Protein AF-A0A7J8DZU6-F1 (afdb_monomer_lite)

InterPro domains:
  IPR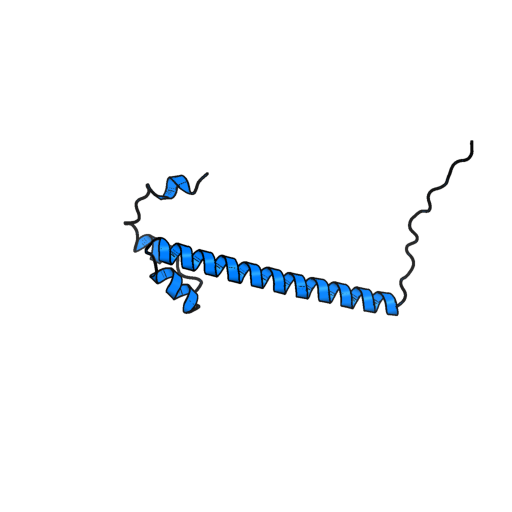001660 Sterile alpha motif domain [PF07647] (46-85)
  IPR013761 Sterile alpha motif/pointed domain superfamily [SSF47769] (31-93)

Structure (mmCIF, N/CA/C/O backbone):
data_AF-A0A7J8DZU6-F1
#
_entry.id   AF-A0A7J8DZU6-F1
#
loop_
_atom_site.group_PDB
_atom_site.id
_atom_site.type_symbol
_atom_site.label_atom_id
_atom_site.label_alt_id
_atom_site.label_comp_id
_atom_site.label_asym_id
_atom_site.label_entity_id
_atom_site.label_seq_id
_atom_site.pdbx_PDB_ins_code
_atom_site.Cartn_x
_atom_site.Cartn_y
_atom_site.Cartn_z
_atom_site.occupancy
_atom_site.B_iso_or_equiv
_atom_site.auth_seq_id
_atom_site.auth_comp_id
_atom_site.auth_asym_id
_atom_site.auth_atom_id
_atom_site.pdbx_PDB_model_num
ATOM 1 N N . MET A 1 1 ? 4.310 13.742 -61.387 1.00 40.69 1 MET A N 1
ATOM 2 C CA . MET A 1 1 ? 3.547 12.937 -60.406 1.00 40.69 1 MET A CA 1
ATOM 3 C C . MET A 1 1 ? 4.423 11.774 -59.944 1.00 40.69 1 MET A C 1
ATOM 5 O O . MET A 1 1 ? 4.395 10.719 -60.558 1.00 40.69 1 MET A O 1
ATOM 9 N N . THR A 1 2 ? 5.268 11.961 -58.928 1.00 45.19 2 THR A N 1
ATOM 10 C CA . THR A 1 2 ? 6.118 10.882 -58.392 1.00 45.19 2 THR A CA 1
ATOM 11 C C . THR A 1 2 ? 5.618 10.513 -56.998 1.00 45.19 2 THR A C 1
ATOM 13 O O . THR A 1 2 ? 5.842 11.210 -56.013 1.00 45.19 2 THR A O 1
ATOM 16 N N . SER A 1 3 ? 4.838 9.435 -56.928 1.00 43.34 3 SER A N 1
ATOM 17 C CA . SER A 1 3 ? 4.243 8.956 -55.680 1.00 43.34 3 SER A CA 1
ATOM 18 C C . SER A 1 3 ? 5.292 8.199 -54.855 1.00 43.34 3 SER A C 1
ATOM 20 O O . SER A 1 3 ? 5.767 7.142 -55.277 1.00 43.34 3 SER A O 1
ATOM 22 N N . LYS A 1 4 ? 5.675 8.730 -53.682 1.00 47.16 4 LYS A N 1
ATOM 23 C CA . LYS A 1 4 ? 6.499 8.013 -52.693 1.00 47.16 4 LYS A CA 1
ATOM 24 C C . LYS A 1 4 ? 5.657 6.903 -52.059 1.00 47.16 4 LYS A C 1
ATOM 26 O O . LYS A 1 4 ? 4.807 7.166 -51.211 1.00 47.16 4 LYS A O 1
ATOM 31 N N . ARG A 1 5 ? 5.904 5.654 -52.456 1.00 54.00 5 ARG A N 1
ATOM 32 C CA . ARG A 1 5 ? 5.334 4.478 -51.785 1.00 54.00 5 ARG A CA 1
ATOM 33 C C . ARG A 1 5 ? 5.951 4.355 -50.388 1.00 54.00 5 ARG A C 1
ATOM 35 O O . ARG A 1 5 ? 7.168 4.255 -50.262 1.00 54.00 5 ARG A O 1
ATOM 42 N N . LYS A 1 6 ? 5.115 4.389 -49.347 1.00 54.72 6 LYS A N 1
ATOM 43 C CA . LYS A 1 6 ? 5.518 4.081 -47.966 1.00 54.72 6 LYS A CA 1
ATOM 44 C C . LYS A 1 6 ? 5.772 2.568 -47.854 1.00 54.72 6 LYS A C 1
ATOM 46 O O . LYS A 1 6 ? 4.940 1.808 -48.352 1.00 54.72 6 LYS A O 1
ATOM 51 N N . PRO A 1 7 ? 6.875 2.116 -47.233 1.00 46.31 7 PRO A N 1
ATOM 52 C CA . PRO A 1 7 ? 7.097 0.693 -47.016 1.00 46.31 7 PRO A CA 1
ATOM 53 C C . PRO A 1 7 ? 6.107 0.181 -45.962 1.00 46.31 7 PRO A C 1
ATOM 55 O O . PRO A 1 7 ? 5.956 0.777 -44.896 1.00 46.31 7 PRO A O 1
ATOM 58 N N . LEU A 1 8 ? 5.404 -0.905 -46.285 1.00 53.06 8 LEU A N 1
ATOM 59 C CA . LEU A 1 8 ? 4.595 -1.660 -45.327 1.00 53.06 8 LEU A CA 1
ATOM 60 C C . LEU A 1 8 ? 5.529 -2.358 -44.324 1.00 53.06 8 LEU A C 1
ATOM 62 O O . LEU A 1 8 ? 6.627 -2.763 -44.718 1.00 53.06 8 LEU A O 1
ATOM 66 N N . PRO A 1 9 ? 5.129 -2.513 -43.051 1.00 53.22 9 PRO A N 1
ATOM 67 C CA . PRO A 1 9 ? 5.974 -3.147 -42.052 1.00 53.22 9 PRO A CA 1
ATOM 68 C C . PRO A 1 9 ? 6.193 -4.611 -42.437 1.00 53.22 9 PRO A C 1
ATOM 70 O O . PRO A 1 9 ? 5.255 -5.406 -42.509 1.00 53.22 9 PRO A O 1
ATOM 73 N N . THR A 1 10 ? 7.442 -4.969 -42.709 1.00 48.16 10 THR A N 1
ATOM 74 C CA . THR A 1 10 ? 7.846 -6.357 -42.881 1.00 48.16 10 THR A CA 1
ATOM 75 C C . THR A 1 10 ? 7.785 -7.040 -41.518 1.00 48.16 10 THR A C 1
ATOM 77 O O . THR A 1 10 ? 8.489 -6.663 -40.584 1.00 48.16 10 THR A O 1
ATOM 80 N N . GLN A 1 11 ? 6.935 -8.060 -41.396 1.00 56.03 11 GLN A N 1
ATOM 81 C CA . GLN A 1 11 ? 6.977 -9.017 -40.289 1.00 56.03 11 GLN A CA 1
ATOM 82 C C . GLN A 1 11 ? 8.244 -9.869 -40.453 1.00 56.03 11 GLN A C 1
ATOM 84 O O . GLN A 1 11 ? 8.207 -10.993 -40.954 1.00 56.03 11 GLN A O 1
ATOM 89 N N . LEU A 1 12 ? 9.397 -9.282 -40.131 1.00 56.06 12 LEU A N 1
ATOM 90 C CA . LEU A 1 12 ? 10.684 -9.958 -40.176 1.00 56.06 12 LEU A CA 1
ATOM 91 C C . LEU A 1 12 ? 10.675 -11.023 -39.075 1.00 56.06 12 LEU A C 1
ATOM 93 O O . LEU A 1 12 ? 10.535 -10.703 -37.893 1.00 56.06 12 LEU A O 1
ATOM 97 N N . ARG A 1 13 ? 10.773 -12.299 -39.460 1.00 61.84 13 ARG A N 1
ATOM 98 C CA . ARG A 1 13 ? 10.907 -13.406 -38.508 1.00 61.84 1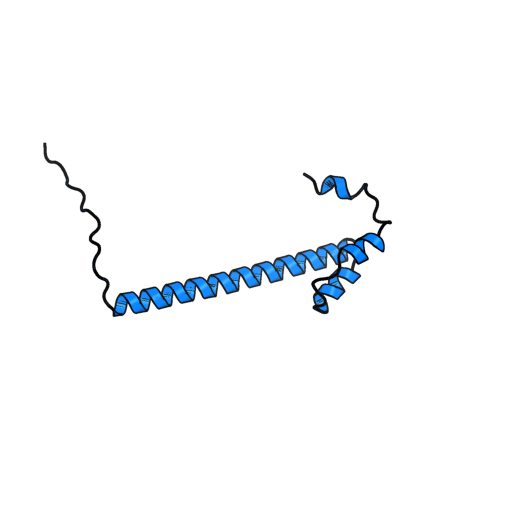3 ARG A CA 1
ATOM 99 C C . ARG A 1 13 ? 12.175 -13.145 -37.692 1.00 61.84 13 ARG A C 1
ATOM 101 O O . ARG A 1 13 ? 13.272 -13.179 -38.243 1.00 61.84 13 ARG A O 1
ATOM 108 N N . ARG A 1 14 ? 12.005 -12.809 -36.412 1.00 65.00 14 ARG A N 1
ATOM 109 C CA . ARG A 1 14 ? 13.111 -12.422 -35.529 1.00 65.00 14 ARG A CA 1
ATOM 110 C C . ARG A 1 14 ? 14.087 -13.580 -35.373 1.00 65.00 14 ARG A C 1
ATOM 112 O O . ARG A 1 14 ? 13.684 -14.746 -35.349 1.00 65.00 14 ARG A O 1
ATOM 119 N N . SER A 1 15 ? 15.369 -13.250 -35.267 1.00 76.50 15 SER A N 1
ATOM 120 C CA . SER A 1 15 ? 16.397 -14.240 -34.951 1.00 76.50 15 SER A CA 1
ATOM 121 C C . SER A 1 15 ? 16.133 -14.829 -33.562 1.00 76.50 15 SER A C 1
ATOM 123 O O . SER A 1 15 ? 15.709 -14.118 -32.653 1.00 76.50 15 SER A O 1
ATOM 125 N N . ILE A 1 16 ? 16.431 -16.114 -33.360 1.00 71.31 16 ILE A N 1
ATOM 126 C CA . ILE A 1 16 ? 16.302 -16.789 -32.055 1.00 71.31 16 ILE A CA 1
ATOM 127 C C . ILE A 1 16 ? 17.060 -16.020 -30.954 1.00 71.31 16 ILE A C 1
ATOM 129 O O . ILE A 1 16 ? 16.583 -15.919 -29.825 1.00 71.31 16 ILE A O 1
ATOM 133 N N . SER A 1 17 ? 18.202 -15.411 -31.291 1.00 73.88 17 SER A N 1
ATOM 134 C CA . SER A 1 17 ? 18.984 -14.574 -30.370 1.00 73.88 17 SER A CA 1
ATOM 135 C C . SER A 1 17 ? 18.265 -13.286 -29.953 1.00 73.88 17 SER A C 1
ATOM 137 O O . SER A 1 17 ? 18.383 -12.850 -28.810 1.00 73.88 17 SER A O 1
ATOM 139 N N . GLU A 1 18 ? 17.510 -12.685 -30.866 1.00 74.75 18 GLU A N 1
ATOM 140 C CA . GLU A 1 18 ? 16.710 -11.485 -30.629 1.00 74.75 18 GLU A CA 1
ATOM 141 C C . GLU A 1 18 ? 15.471 -11.832 -29.799 1.00 74.75 18 GLU A C 1
ATOM 143 O O . GLU A 1 18 ? 15.158 -11.152 -28.829 1.00 74.75 18 GLU A O 1
ATOM 148 N N . GLN A 1 19 ? 14.859 -12.983 -30.081 1.00 78.00 19 GLN A N 1
ATOM 149 C CA . GLN A 1 19 ? 13.725 -13.501 -29.324 1.00 78.00 19 GLN A CA 1
ATOM 150 C C . GLN A 1 19 ? 14.093 -13.811 -27.861 1.00 78.00 19 GLN A C 1
ATOM 152 O O . GLN A 1 19 ? 13.313 -13.514 -26.957 1.00 78.00 19 GLN A O 1
ATOM 157 N N . LEU A 1 20 ? 15.295 -14.343 -27.606 1.00 78.06 20 LEU A N 1
ATOM 158 C CA . LEU A 1 20 ? 15.834 -14.533 -26.251 1.00 78.06 20 LEU A CA 1
ATOM 159 C C . LEU A 1 20 ? 16.090 -13.200 -25.534 1.00 78.06 20 LEU A C 1
ATOM 161 O O . LEU A 1 20 ? 15.720 -13.054 -24.371 1.00 78.06 20 LEU A O 1
ATOM 165 N N . ARG A 1 21 ? 16.684 -12.212 -26.217 1.00 79.38 21 ARG A N 1
ATOM 166 C CA . ARG A 1 21 ? 16.927 -10.875 -25.643 1.00 79.38 21 ARG A CA 1
ATOM 167 C C . ARG A 1 21 ? 15.625 -10.151 -25.309 1.00 79.38 21 ARG A C 1
ATOM 169 O O . ARG A 1 21 ? 15.508 -9.624 -24.207 1.00 79.38 21 ARG A O 1
ATOM 176 N N . ASP A 1 22 ? 14.644 -10.192 -26.204 1.00 81.19 22 ASP A N 1
ATOM 177 C CA . ASP A 1 22 ? 13.320 -9.604 -25.991 1.00 81.19 22 ASP A CA 1
ATOM 178 C C . ASP A 1 22 ? 12.568 -10.289 -24.847 1.00 81.19 22 ASP A C 1
ATOM 180 O O . ASP A 1 22 ? 11.894 -9.625 -24.060 1.00 81.19 22 ASP A O 1
ATOM 184 N N . SER A 1 23 ? 12.694 -11.615 -24.731 1.00 80.81 23 SER A N 1
ATOM 185 C CA . SER A 1 23 ? 12.074 -12.379 -23.642 1.00 80.81 23 SER A CA 1
ATOM 186 C C . SER A 1 23 ? 12.667 -11.985 -22.291 1.00 80.81 23 SER A C 1
ATOM 188 O O . SER A 1 23 ? 11.928 -11.719 -21.344 1.00 80.81 23 SER A O 1
ATOM 190 N N . THR A 1 24 ? 13.993 -11.872 -22.220 1.00 85.50 24 THR A N 1
ATOM 191 C CA . THR A 1 24 ? 14.694 -11.426 -21.015 1.00 85.50 24 THR A CA 1
ATOM 192 C C . THR A 1 24 ? 14.354 -9.973 -20.682 1.00 85.50 24 THR A C 1
ATOM 194 O O . THR A 1 24 ? 14.069 -9.679 -19.527 1.00 85.50 24 THR A O 1
ATOM 197 N N . ALA A 1 25 ? 14.298 -9.071 -21.668 1.00 85.69 25 ALA A N 1
ATOM 198 C CA . ALA A 1 25 ? 13.922 -7.671 -21.456 1.00 85.69 25 ALA A CA 1
ATOM 199 C C . ALA A 1 25 ? 12.504 -7.532 -20.875 1.00 85.69 25 ALA A C 1
ATOM 201 O O . ALA A 1 25 ? 12.320 -6.872 -19.857 1.00 85.69 25 ALA A O 1
ATOM 202 N N . ARG A 1 26 ? 11.521 -8.240 -21.444 1.00 87.94 26 ARG A N 1
ATOM 203 C CA . ARG A 1 26 ? 10.142 -8.237 -20.926 1.00 87.94 26 ARG A CA 1
ATOM 204 C C . ARG A 1 26 ? 10.040 -8.830 -19.521 1.00 87.94 26 ARG A C 1
ATOM 206 O O . ARG A 1 26 ? 9.262 -8.338 -18.709 1.00 87.94 26 ARG A O 1
ATOM 213 N N . ALA A 1 27 ? 10.808 -9.881 -19.229 1.00 90.06 27 ALA A N 1
ATOM 214 C CA . ALA A 1 27 ? 10.862 -10.458 -17.889 1.00 90.06 27 ALA A CA 1
ATOM 215 C C . ALA A 1 27 ? 11.438 -9.459 -16.873 1.00 90.06 27 ALA A C 1
ATOM 217 O O . ALA A 1 27 ? 10.889 -9.308 -15.781 1.00 90.06 27 ALA A O 1
ATOM 218 N N . TRP A 1 28 ? 12.489 -8.725 -17.250 1.00 89.88 28 TRP A N 1
ATOM 219 C CA . TRP A 1 28 ? 13.026 -7.639 -16.433 1.00 89.88 28 TRP A CA 1
ATOM 220 C C . TRP A 1 28 ? 12.005 -6.522 -16.220 1.00 89.88 28 TRP A C 1
ATOM 222 O O . TRP A 1 28 ? 11.830 -6.095 -15.082 1.00 89.88 28 TRP A O 1
ATOM 232 N N . ASP A 1 29 ? 11.283 -6.094 -17.256 1.00 90.88 29 ASP A N 1
ATOM 233 C CA . ASP A 1 29 ? 10.252 -5.057 -17.126 1.00 90.88 29 ASP A CA 1
ATOM 234 C C . ASP A 1 29 ? 9.180 -5.441 -16.096 1.00 90.88 29 ASP A C 1
ATOM 236 O O . ASP A 1 29 ? 8.794 -4.622 -15.263 1.00 90.88 29 ASP A O 1
ATOM 240 N N . LEU A 1 30 ? 8.724 -6.697 -16.105 1.00 92.00 30 LEU A N 1
ATOM 241 C CA . LEU A 1 30 ? 7.756 -7.197 -15.124 1.00 92.00 30 LEU A CA 1
ATOM 242 C C . LEU A 1 30 ? 8.323 -7.187 -13.701 1.00 92.00 30 LEU A C 1
ATOM 244 O O . LEU A 1 30 ? 7.641 -6.752 -12.774 1.00 92.00 30 LEU A O 1
ATOM 248 N N . LEU A 1 31 ? 9.576 -7.614 -13.524 1.00 91.19 31 LEU A N 1
ATOM 249 C CA . LEU A 1 31 ? 10.243 -7.585 -12.222 1.00 91.19 31 LEU A CA 1
ATOM 250 C C . LEU A 1 31 ? 10.343 -6.156 -11.679 1.00 91.19 31 LEU A C 1
ATOM 252 O O . LEU A 1 31 ? 9.979 -5.909 -10.530 1.00 91.19 31 LEU A O 1
ATOM 256 N N . TRP A 1 32 ? 10.771 -5.199 -12.503 1.00 90.38 32 TRP A N 1
ATOM 257 C CA . TRP A 1 32 ? 10.876 -3.796 -12.096 1.00 90.38 32 TRP A CA 1
ATOM 258 C C . TRP A 1 32 ? 9.517 -3.160 -11.800 1.00 90.38 32 TRP A C 1
ATOM 260 O O . TRP A 1 32 ? 9.408 -2.384 -10.848 1.00 90.38 32 TRP A O 1
ATOM 270 N N . ARG A 1 33 ? 8.472 -3.509 -12.562 1.00 89.44 33 ARG A N 1
ATOM 271 C CA . ARG A 1 33 ? 7.096 -3.073 -12.276 1.00 89.44 33 ARG A CA 1
ATOM 272 C C . ARG A 1 33 ? 6.624 -3.586 -10.920 1.00 89.44 33 ARG A C 1
ATOM 274 O O . ARG A 1 33 ? 6.221 -2.771 -10.098 1.00 89.44 33 ARG A O 1
ATOM 281 N N . ASN A 1 34 ? 6.798 -4.877 -10.646 1.00 87.94 34 ASN A N 1
ATOM 282 C CA . ASN A 1 34 ? 6.423 -5.474 -9.363 1.00 87.94 34 ASN A CA 1
ATOM 283 C C . ASN A 1 34 ? 7.192 -4.851 -8.188 1.00 87.94 34 ASN A C 1
ATOM 285 O O . ASN A 1 34 ? 6.611 -4.553 -7.148 1.00 87.94 34 ASN A O 1
ATOM 289 N N . VAL A 1 35 ? 8.498 -4.612 -8.345 1.00 90.31 35 VAL A N 1
ATOM 290 C CA . VAL A 1 35 ? 9.317 -3.953 -7.312 1.00 90.31 35 VAL A CA 1
ATOM 291 C C . VAL A 1 35 ? 8.835 -2.526 -7.054 1.00 90.31 35 VAL A C 1
ATOM 293 O O . VAL A 1 35 ? 8.744 -2.104 -5.901 1.00 90.31 35 VAL A O 1
ATOM 296 N N . ARG A 1 36 ? 8.509 -1.776 -8.112 1.00 89.56 36 ARG A N 1
ATOM 297 C CA . ARG A 1 36 ? 7.981 -0.414 -7.990 1.00 89.56 36 ARG A CA 1
ATOM 298 C C . ARG A 1 36 ? 6.625 -0.399 -7.292 1.00 89.56 36 ARG A C 1
ATOM 300 O O . ARG A 1 36 ? 6.430 0.421 -6.403 1.00 89.56 36 ARG A O 1
ATOM 307 N N . GLU A 1 37 ? 5.721 -1.288 -7.683 1.00 87.06 37 GLU A N 1
ATOM 308 C CA . GLU A 1 37 ? 4.390 -1.413 -7.081 1.00 87.06 37 GLU A CA 1
ATOM 309 C C . GLU A 1 37 ? 4.487 -1.781 -5.599 1.00 87.06 37 GLU A C 1
ATOM 311 O O . GLU A 1 37 ? 3.860 -1.125 -4.771 1.00 87.06 37 GLU A O 1
ATOM 316 N N . ARG A 1 38 ? 5.363 -2.728 -5.235 1.00 84.31 38 ARG A N 1
ATOM 317 C CA . ARG A 1 38 ? 5.603 -3.067 -3.826 1.00 84.31 38 ARG A CA 1
ATOM 318 C C . ARG A 1 38 ? 6.115 -1.870 -3.028 1.00 84.31 38 ARG A C 1
ATOM 320 O O . ARG A 1 38 ? 5.626 -1.605 -1.939 1.00 84.31 38 ARG A O 1
ATOM 327 N N . ARG A 1 39 ? 7.063 -1.113 -3.586 1.00 86.38 39 ARG A N 1
ATOM 328 C CA . ARG A 1 39 ? 7.611 0.078 -2.925 1.00 86.38 39 ARG A CA 1
ATOM 329 C C . ARG A 1 39 ? 6.561 1.175 -2.732 1.00 86.38 39 ARG A C 1
ATOM 331 O O . ARG A 1 39 ? 6.610 1.874 -1.728 1.00 86.38 39 ARG A O 1
ATOM 338 N N . LEU A 1 40 ? 5.641 1.346 -3.681 1.00 86.50 40 LEU A N 1
ATOM 339 C CA . LEU A 1 40 ? 4.533 2.295 -3.543 1.00 86.50 40 LEU A CA 1
ATOM 340 C C . LEU A 1 40 ? 3.575 1.857 -2.432 1.00 86.50 40 LEU A C 1
ATOM 342 O O . LEU A 1 40 ? 3.277 2.664 -1.560 1.00 86.50 40 LEU A O 1
ATOM 346 N N . ALA A 1 41 ? 3.200 0.576 -2.398 1.00 83.25 41 ALA A N 1
ATOM 347 C CA . ALA A 1 41 ? 2.356 0.029 -1.337 1.00 83.25 41 ALA A CA 1
ATOM 348 C C . ALA A 1 41 ? 2.999 0.170 0.058 1.00 83.25 41 ALA A C 1
ATOM 350 O O . ALA A 1 41 ? 2.319 0.500 1.024 1.00 83.25 41 ALA A O 1
ATOM 351 N N . GLU A 1 42 ? 4.319 -0.025 0.169 1.00 82.50 42 GLU A N 1
ATOM 352 C CA . GLU A 1 42 ? 5.067 0.195 1.417 1.00 82.50 42 GLU A CA 1
ATOM 353 C C . GLU A 1 42 ? 5.007 1.666 1.886 1.00 82.50 42 GLU A C 1
ATOM 355 O O . GLU A 1 42 ? 4.908 1.925 3.087 1.00 82.50 42 GLU A O 1
ATOM 360 N N . ILE A 1 43 ? 5.049 2.631 0.958 1.00 84.25 43 ILE A N 1
ATOM 361 C CA . ILE A 1 43 ? 4.946 4.067 1.272 1.00 84.25 43 ILE A CA 1
ATOM 362 C C . ILE A 1 43 ? 3.522 4.422 1.705 1.00 84.25 43 ILE A C 1
ATOM 364 O O . ILE A 1 43 ? 3.353 5.021 2.763 1.00 84.25 43 ILE A O 1
ATOM 368 N N . GLU A 1 44 ? 2.513 4.011 0.934 1.00 83.56 44 GLU A N 1
ATOM 369 C CA . GLU A 1 44 ? 1.100 4.277 1.238 1.00 83.56 44 GLU A CA 1
ATOM 370 C C . GLU A 1 44 ? 0.701 3.699 2.596 1.00 83.56 44 GLU A C 1
ATOM 372 O O . GLU A 1 44 ? 0.037 4.360 3.393 1.00 83.56 44 GLU A O 1
ATOM 377 N N . ALA A 1 45 ? 1.159 2.484 2.904 1.00 81.75 45 ALA A N 1
ATOM 378 C CA . ALA A 1 45 ? 0.882 1.872 4.191 1.00 81.75 45 ALA A CA 1
ATOM 379 C C . ALA A 1 45 ? 1.542 2.628 5.352 1.00 81.75 45 ALA A C 1
ATOM 381 O O . ALA A 1 45 ? 0.933 2.795 6.408 1.00 81.75 45 ALA A O 1
ATOM 382 N N . LYS A 1 46 ? 2.766 3.133 5.158 1.00 83.50 46 LYS A N 1
ATOM 383 C CA . LYS A 1 46 ? 3.430 3.970 6.160 1.00 83.50 46 LYS A CA 1
ATOM 384 C C . LYS A 1 46 ? 2.685 5.289 6.376 1.00 83.50 46 LYS A C 1
ATOM 386 O O . LYS A 1 46 ? 2.449 5.659 7.522 1.00 83.50 46 LYS A O 1
ATOM 391 N N . GLU A 1 47 ? 2.291 5.965 5.301 1.00 86.50 47 GLU A N 1
ATOM 392 C CA . GLU A 1 47 ? 1.524 7.212 5.376 1.00 86.50 47 GLU A CA 1
ATOM 393 C C . GLU A 1 47 ? 0.167 7.001 6.057 1.00 86.50 47 GLU A C 1
ATOM 395 O O . GLU A 1 47 ? -0.225 7.805 6.901 1.00 86.50 47 GLU A O 1
ATOM 400 N N . ALA A 1 48 ? -0.517 5.893 5.765 1.00 82.56 48 ALA A N 1
ATOM 401 C CA . ALA A 1 48 ? -1.761 5.527 6.433 1.00 82.56 48 ALA A CA 1
ATOM 402 C C . ALA A 1 48 ? -1.555 5.288 7.940 1.00 82.56 48 ALA A C 1
ATOM 404 O O . ALA A 1 48 ? -2.329 5.791 8.754 1.00 82.56 48 ALA A O 1
ATOM 405 N N . CYS A 1 49 ? -0.495 4.576 8.332 1.00 84.25 49 CYS A N 1
ATOM 406 C CA . CYS A 1 49 ? -0.144 4.378 9.741 1.00 84.25 49 CYS A CA 1
ATOM 407 C C . CYS A 1 49 ? 0.189 5.695 10.453 1.00 84.25 49 CYS A C 1
ATOM 409 O O . CYS A 1 49 ? -0.254 5.912 11.584 1.00 84.25 49 CYS A O 1
ATOM 411 N N . ASP A 1 50 ? 0.935 6.585 9.798 1.00 88.06 50 ASP A N 1
ATOM 412 C CA . ASP A 1 50 ? 1.265 7.902 10.341 1.00 88.06 50 ASP A CA 1
ATOM 413 C C . ASP A 1 50 ? 0.008 8.782 10.464 1.00 88.06 50 ASP A C 1
ATOM 415 O O . ASP A 1 50 ? -0.173 9.449 11.486 1.00 88.06 50 ASP A O 1
ATOM 419 N N . TRP A 1 51 ? -0.914 8.714 9.497 1.00 88.81 51 TRP A N 1
ATOM 420 C CA . TRP A 1 51 ? -2.214 9.385 9.560 1.00 88.81 51 TRP A CA 1
ATOM 421 C C . TRP A 1 51 ? -3.075 8.865 10.716 1.00 88.81 51 TRP A C 1
ATOM 423 O O . TRP A 1 51 ? -3.593 9.664 11.494 1.00 88.81 51 TRP A O 1
ATOM 433 N N . LEU A 1 52 ? -3.169 7.543 10.896 1.00 85.25 52 LEU A N 1
ATOM 434 C CA . LEU A 1 52 ? -3.895 6.920 12.011 1.00 85.25 52 LEU A CA 1
ATOM 435 C C . LEU A 1 52 ? -3.317 7.337 13.367 1.00 85.25 52 LEU A C 1
ATOM 437 O O . LEU A 1 52 ? -4.061 7.674 14.289 1.00 85.25 52 LEU A O 1
ATOM 441 N N . ARG A 1 53 ? -1.987 7.366 13.486 1.00 84.44 53 ARG A N 1
ATOM 442 C CA . ARG A 1 53 ? -1.296 7.793 14.707 1.00 84.44 53 ARG A CA 1
ATOM 443 C C . ARG A 1 53 ? -1.537 9.282 14.994 1.00 84.44 53 ARG A C 1
ATOM 445 O O . ARG A 1 53 ? -1.793 9.630 16.145 1.00 84.44 53 ARG A O 1
ATOM 452 N N . ALA A 1 54 ? -1.525 10.138 13.969 1.00 84.88 54 ALA A N 1
ATOM 453 C CA . ALA A 1 54 ? -1.806 11.572 14.093 1.00 84.88 54 ALA A CA 1
ATOM 454 C C . ALA A 1 54 ? -3.284 11.880 14.396 1.00 84.88 54 ALA A C 1
ATOM 456 O O . ALA A 1 54 ? -3.575 12.802 15.155 1.00 84.88 54 ALA A O 1
ATOM 457 N N . ALA A 1 55 ? -4.211 11.089 13.853 1.00 80.19 55 ALA A N 1
ATOM 458 C CA . ALA A 1 55 ? -5.649 11.203 14.097 1.00 80.19 55 ALA A CA 1
ATOM 459 C C . ALA A 1 55 ? -6.076 10.709 15.494 1.00 80.19 55 ALA A C 1
ATOM 461 O O . ALA A 1 55 ? -7.247 10.810 15.847 1.00 80.19 55 ALA A O 1
ATOM 462 N N . GLY A 1 56 ? -5.141 10.189 16.300 1.00 83.94 56 GLY A N 1
ATOM 463 C CA . GLY A 1 56 ? -5.421 9.690 17.647 1.00 83.94 56 GLY A CA 1
ATOM 464 C C . GLY A 1 56 ? -5.858 8.225 17.696 1.00 83.94 56 GLY A C 1
ATOM 465 O O . GLY A 1 56 ? -6.330 7.773 18.737 1.00 83.94 56 GLY A O 1
ATOM 466 N N . PHE A 1 57 ? -5.649 7.461 16.617 1.00 82.31 57 PHE A N 1
ATOM 467 C CA . PHE A 1 57 ? -5.950 6.029 16.530 1.00 82.31 57 PHE A CA 1
ATOM 468 C C . PHE A 1 57 ? -4.686 5.153 16.386 1.00 82.31 57 PHE A C 1
ATOM 470 O O . PHE A 1 57 ? -4.542 4.410 15.410 1.00 82.31 57 PHE A O 1
ATOM 477 N N . PRO A 1 58 ? -3.754 5.172 17.360 1.00 82.75 58 PRO A N 1
ATOM 478 C CA . PRO A 1 58 ? -2.513 4.398 17.281 1.00 82.75 58 PRO A CA 1
ATOM 479 C C . PRO A 1 58 ? -2.739 2.876 17.248 1.00 82.75 58 PRO A C 1
ATOM 481 O O . PRO A 1 58 ? -1.881 2.148 16.756 1.00 82.75 58 PRO A O 1
ATOM 484 N N . GLN A 1 59 ? -3.896 2.398 17.721 1.00 83.38 59 GLN A N 1
ATOM 485 C CA . GLN A 1 59 ? -4.248 0.975 17.778 1.00 83.38 59 GLN A CA 1
ATOM 486 C C . GLN A 1 59 ? -4.334 0.342 16.378 1.00 83.38 59 GLN A C 1
ATOM 488 O O . GLN A 1 59 ? -3.878 -0.780 16.185 1.00 83.38 59 GLN A O 1
ATOM 493 N N . TYR A 1 60 ? -4.832 1.067 15.367 1.00 79.88 60 TYR A N 1
ATOM 494 C CA . TYR A 1 60 ? -4.886 0.552 13.990 1.00 79.88 60 TYR A CA 1
ATOM 495 C C . TYR A 1 60 ? -3.513 0.506 13.320 1.00 79.88 60 TYR A C 1
ATOM 497 O O . TYR A 1 60 ? -3.23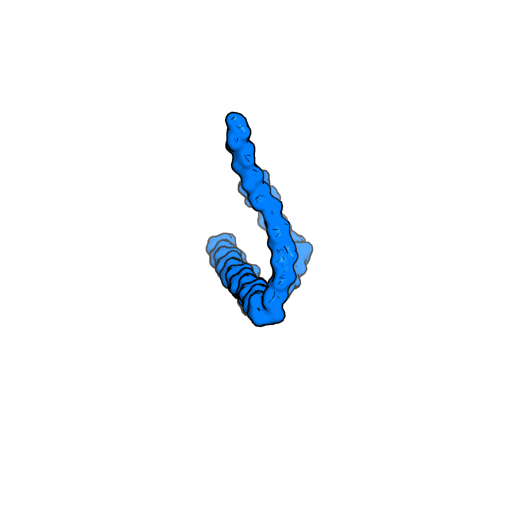7 -0.421 12.561 1.00 79.88 60 TYR A O 1
ATOM 505 N N . ALA A 1 61 ? -2.636 1.464 13.630 1.00 82.94 61 ALA A N 1
ATOM 506 C CA . ALA A 1 61 ? -1.253 1.433 13.161 1.00 82.94 61 ALA A CA 1
ATOM 507 C C . ALA A 1 61 ? -0.491 0.230 13.754 1.00 82.94 61 ALA A C 1
ATOM 509 O O . ALA A 1 61 ? 0.251 -0.438 13.040 1.00 82.94 61 ALA A O 1
ATOM 510 N N . GLN A 1 62 ? -0.735 -0.101 15.028 1.00 82.75 62 GLN A N 1
ATOM 511 C CA . GLN A 1 62 ? -0.152 -1.283 15.678 1.00 82.75 62 GLN A CA 1
ATOM 512 C C . GLN A 1 62 ? -0.633 -2.596 15.051 1.00 82.75 62 GLN A C 1
ATOM 514 O O . GLN A 1 62 ? 0.180 -3.473 14.787 1.00 82.75 62 GLN A O 1
ATOM 519 N N . LEU A 1 63 ? -1.923 -2.713 14.716 1.00 83.25 63 LEU A N 1
ATOM 520 C CA . LEU A 1 63 ? -2.446 -3.902 14.029 1.00 83.25 63 LEU A CA 1
ATOM 521 C C . LEU A 1 63 ? -1.791 -4.125 12.656 1.00 83.25 63 LEU A C 1
ATOM 523 O O . LEU A 1 63 ? -1.632 -5.270 12.228 1.00 83.25 63 LEU A O 1
ATOM 527 N N . TYR A 1 64 ? -1.403 -3.044 11.971 1.00 78.19 64 TYR A N 1
ATOM 528 C CA . TYR A 1 64 ? -0.642 -3.127 10.726 1.00 78.19 64 TYR A CA 1
ATOM 529 C C . TYR A 1 64 ? 0.800 -3.593 10.968 1.00 78.19 64 TYR A C 1
ATOM 531 O O . TYR A 1 64 ? 1.269 -4.498 10.278 1.00 78.19 64 TYR A O 1
ATOM 539 N N . GLU A 1 65 ? 1.484 -3.030 11.968 1.00 79.94 65 GLU A N 1
ATOM 540 C CA . GLU A 1 65 ? 2.842 -3.440 12.364 1.00 79.94 65 GLU A CA 1
ATOM 541 C C . GLU A 1 65 ? 2.892 -4.922 12.798 1.00 79.94 65 GLU A C 1
ATOM 543 O O . GLU A 1 65 ? 3.799 -5.653 12.396 1.00 79.94 65 GLU A O 1
ATOM 548 N N . ASP A 1 66 ? 1.865 -5.399 13.507 1.00 83.94 66 ASP A N 1
ATOM 549 C CA . ASP A 1 66 ? 1.718 -6.796 13.940 1.00 83.94 66 ASP A CA 1
ATOM 550 C C . ASP A 1 66 ? 1.282 -7.750 12.807 1.00 83.94 66 ASP A C 1
ATOM 552 O O . ASP A 1 66 ? 1.048 -8.938 13.043 1.00 83.94 66 ASP A O 1
ATOM 556 N N . SER A 1 67 ? 1.161 -7.259 11.565 1.00 76.88 67 SER A N 1
ATOM 557 C CA . SER A 1 67 ? 0.694 -8.024 10.397 1.00 76.88 67 SER A CA 1
ATOM 558 C C . SER A 1 67 ? -0.678 -8.688 10.595 1.00 76.88 67 SER A C 1
ATOM 560 O O . SER A 1 67 ? -0.982 -9.697 9.959 1.00 76.88 67 SER A O 1
ATOM 562 N N . GLN A 1 68 ? -1.538 -8.118 11.446 1.00 75.31 68 GLN A N 1
ATOM 563 C CA . GLN A 1 68 ? -2.881 -8.642 11.742 1.00 75.31 68 GLN A CA 1
ATOM 564 C C . GLN A 1 68 ? -3.953 -8.164 10.754 1.00 75.31 68 GLN A C 1
ATOM 566 O O . GLN A 1 68 ? -5.154 -8.230 11.018 1.00 75.31 68 GLN A O 1
ATOM 571 N N . PHE A 1 69 ? -3.527 -7.694 9.586 1.00 63.78 69 PHE A N 1
ATOM 572 C CA . PHE A 1 69 ? -4.417 -7.390 8.478 1.00 63.78 69 PHE A CA 1
ATOM 573 C C . PHE A 1 69 ? -4.700 -8.652 7.649 1.00 63.78 69 PHE A C 1
ATOM 575 O O . PHE A 1 69 ? -3.779 -9.429 7.392 1.00 63.78 69 PHE A O 1
ATOM 582 N N . PRO A 1 70 ? -5.941 -8.852 7.166 1.00 65.44 70 PRO A N 1
ATOM 583 C CA . PRO A 1 70 ? -7.078 -7.924 7.199 1.00 65.44 70 PRO A CA 1
ATOM 584 C C . PRO A 1 70 ? -7.877 -7.958 8.517 1.00 65.44 70 PRO A C 1
ATOM 586 O O . PRO A 1 70 ? -8.330 -9.012 8.958 1.00 65.44 70 PRO A O 1
ATOM 589 N N . ILE A 1 71 ? -8.111 -6.780 9.107 1.00 67.31 71 ILE A N 1
ATOM 590 C CA . ILE A 1 71 ? -8.929 -6.620 10.319 1.00 67.31 71 ILE A CA 1
ATOM 591 C C . ILE A 1 71 ? -10.429 -6.678 9.988 1.00 67.31 71 ILE A C 1
ATOM 593 O O . ILE A 1 71 ? -10.861 -6.264 8.910 1.00 67.31 71 ILE A O 1
ATOM 597 N N . ASN A 1 72 ? -11.253 -7.164 10.919 1.00 71.12 72 ASN A N 1
ATOM 598 C CA . ASN A 1 72 ? -12.705 -7.190 10.734 1.00 71.12 72 ASN A CA 1
ATOM 599 C C . ASN A 1 72 ? -13.311 -5.786 10.924 1.00 71.12 72 ASN A C 1
ATOM 601 O O . ASN A 1 72 ? -13.619 -5.371 12.041 1.00 71.12 72 ASN A O 1
ATOM 605 N N . ILE A 1 73 ? -13.520 -5.081 9.809 1.00 66.62 73 ILE A N 1
ATOM 606 C CA . ILE A 1 73 ? -14.039 -3.703 9.772 1.00 66.62 73 ILE A CA 1
ATOM 607 C C . ILE A 1 73 ? -15.449 -3.599 10.385 1.00 66.62 73 ILE A C 1
ATOM 609 O O . ILE A 1 73 ? -15.784 -2.572 10.967 1.00 66.62 73 ILE A O 1
ATOM 613 N N . LEU A 1 74 ? -16.278 -4.651 10.301 1.00 66.44 74 LEU A N 1
ATOM 614 C CA . LEU A 1 74 ? -17.636 -4.637 10.867 1.00 66.44 74 LEU A CA 1
ATOM 615 C C . LEU A 1 74 ? -17.623 -4.651 12.399 1.00 66.44 74 LEU A C 1
ATOM 617 O O . LEU A 1 74 ? -18.426 -3.957 13.014 1.00 66.44 74 LEU A O 1
ATOM 621 N N . ALA A 1 75 ? -16.706 -5.410 13.004 1.00 66.31 75 ALA A N 1
ATOM 622 C CA . ALA A 1 75 ? -16.528 -5.427 14.456 1.00 66.31 75 ALA A CA 1
ATOM 623 C C . ALA A 1 75 ? -16.013 -4.068 14.953 1.00 66.31 75 ALA A C 1
ATOM 625 O O . ALA A 1 75 ? -16.617 -3.456 15.824 1.00 66.31 75 ALA A O 1
ATOM 626 N N . VAL A 1 76 ? -14.984 -3.546 14.280 1.00 64.56 76 VAL A N 1
ATOM 627 C CA . VAL A 1 76 ? -14.404 -2.220 14.533 1.00 64.56 76 VAL A CA 1
ATOM 628 C C . VAL A 1 76 ? -15.447 -1.101 14.450 1.00 64.56 76 VAL A C 1
ATOM 630 O O . VAL A 1 76 ? -15.487 -0.217 15.300 1.00 64.56 76 VAL A O 1
ATOM 633 N N . LYS A 1 77 ? -16.316 -1.136 13.437 1.00 64.94 77 LYS A N 1
ATOM 634 C CA . LYS A 1 77 ? -17.354 -0.121 13.244 1.00 64.94 77 LYS A CA 1
ATOM 635 C C . LYS A 1 77 ? -18.404 -0.142 14.359 1.00 64.94 77 LYS A C 1
ATOM 637 O O . LYS A 1 77 ? -18.813 0.923 14.798 1.00 64.94 77 LYS A O 1
ATOM 642 N N . ASN A 1 78 ? -18.811 -1.328 14.811 1.00 64.94 78 ASN A N 1
ATOM 643 C CA . ASN A 1 78 ? -19.790 -1.470 15.890 1.00 64.94 78 ASN A CA 1
ATOM 644 C C . ASN A 1 78 ? -19.202 -1.086 17.260 1.00 64.94 78 ASN A C 1
ATOM 646 O O . ASN A 1 78 ? -19.894 -0.480 18.071 1.00 64.94 78 ASN A O 1
ATOM 650 N N . ASP A 1 79 ? -17.925 -1.395 17.507 1.00 63.88 79 ASP A N 1
ATOM 651 C CA . ASP A 1 79 ? -17.240 -1.042 18.761 1.00 63.88 79 ASP A CA 1
ATOM 652 C C . ASP A 1 79 ? -16.943 0.467 18.861 1.00 63.88 79 ASP A C 1
ATOM 654 O O . ASP A 1 79 ? -16.813 1.016 19.957 1.00 63.88 79 ASP A O 1
ATOM 658 N N . HIS A 1 80 ? -16.884 1.158 17.716 1.00 63.25 80 HIS A N 1
ATOM 659 C CA . HIS A 1 80 ? -16.666 2.601 17.609 1.00 63.25 80 HIS A CA 1
ATOM 660 C C . HIS A 1 80 ? -17.868 3.358 17.020 1.00 63.25 80 HIS A C 1
ATOM 662 O O . HIS A 1 80 ? -17.686 4.361 16.329 1.00 63.25 80 HIS A O 1
ATOM 668 N N . ASP A 1 81 ? -19.094 2.951 17.366 1.00 59.50 81 ASP A N 1
ATOM 669 C CA . ASP A 1 81 ? -20.353 3.646 17.015 1.00 59.50 81 ASP A CA 1
ATOM 670 C C . ASP A 1 81 ? -20.415 5.113 17.522 1.00 59.50 81 ASP A C 1
ATOM 672 O O . ASP A 1 81 ? -21.321 5.871 17.181 1.00 59.50 81 ASP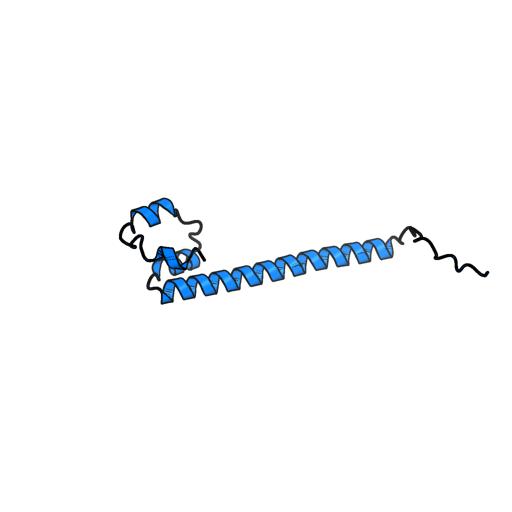 A O 1
ATOM 676 N N . PHE A 1 82 ? -19.436 5.523 18.340 1.00 53.22 82 PHE A N 1
ATOM 677 C CA . PHE A 1 82 ? -19.246 6.877 18.872 1.00 53.22 82 PHE A CA 1
ATOM 678 C C . PHE A 1 82 ? -18.447 7.814 17.943 1.00 53.22 82 PHE A C 1
ATOM 680 O O . PHE A 1 82 ? -18.369 9.012 18.207 1.00 53.22 82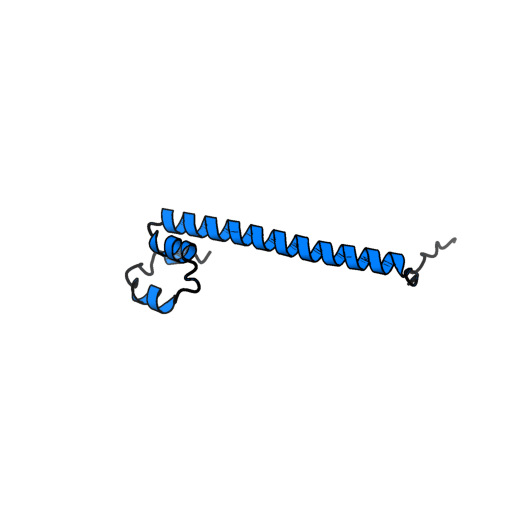 PHE A O 1
ATOM 687 N N . LEU A 1 83 ? -17.837 7.307 16.861 1.00 54.25 83 LEU A N 1
ATOM 688 C CA . LEU A 1 83 ? -17.277 8.163 15.810 1.00 54.25 83 LEU A CA 1
ATOM 689 C C . LEU A 1 83 ? -18.447 8.732 15.005 1.00 54.25 83 LEU A C 1
ATOM 691 O O . LEU A 1 83 ? -18.931 8.121 14.054 1.00 54.25 83 LEU A O 1
ATOM 695 N N . GLU A 1 84 ? -18.944 9.870 15.487 1.00 55.22 84 GLU A N 1
ATOM 696 C CA . GLU A 1 84 ? -20.118 10.579 14.993 1.00 55.22 84 GLU A CA 1
ATOM 697 C C . GLU A 1 84 ? -20.205 10.572 13.462 1.00 55.22 84 GLU A C 1
ATOM 699 O O . GLU A 1 84 ? -19.256 10.906 12.745 1.00 55.22 84 GLU A O 1
ATOM 704 N N . ARG A 1 85 ? -21.410 10.250 12.975 1.00 55.34 85 ARG A N 1
ATOM 705 C CA . ARG A 1 85 ? -21.841 10.321 11.567 1.00 55.34 85 ARG A CA 1
ATOM 706 C C . ARG A 1 85 ? -21.521 11.654 10.865 1.00 55.34 85 ARG A C 1
ATOM 708 O O . ARG A 1 85 ? -21.621 11.690 9.644 1.00 55.34 85 ARG A O 1
ATOM 715 N N . ASP A 1 86 ? -21.103 12.688 11.590 1.00 54.41 86 ASP A N 1
ATOM 716 C CA . ASP A 1 86 ? -20.848 14.039 11.081 1.00 54.41 86 ASP A CA 1
ATOM 717 C C . ASP A 1 86 ? -19.381 14.315 10.677 1.00 54.41 86 ASP A C 1
ATOM 719 O O . ASP A 1 86 ? -19.113 15.315 10.015 1.00 54.41 86 ASP A O 1
ATOM 723 N N . LEU A 1 87 ? -18.413 13.428 10.965 1.00 55.62 87 LEU A N 1
ATOM 724 C CA . LEU A 1 87 ? -17.022 13.570 10.466 1.00 55.62 87 LEU A CA 1
ATOM 725 C C . LEU A 1 87 ? -16.786 12.923 9.088 1.00 55.62 87 LEU A C 1
ATOM 727 O O . LEU A 1 87 ? -15.688 13.001 8.536 1.00 55.62 87 LEU A O 1
ATOM 731 N N . VAL A 1 88 ? -17.810 12.277 8.525 1.00 54.06 88 VAL A N 1
ATOM 732 C CA . VAL A 1 88 ? -17.737 11.518 7.262 1.00 54.06 88 VAL A CA 1
ATOM 733 C C . VAL A 1 88 ? -18.054 12.390 6.038 1.00 54.06 88 VAL A C 1
ATOM 735 O O . VAL A 1 88 ? -17.774 12.003 4.906 1.00 54.06 88 VAL A O 1
ATOM 738 N N . GLU A 1 89 ? -18.611 13.582 6.244 1.00 54.25 89 GLU A N 1
ATOM 739 C CA . GLU A 1 89 ? -19.033 14.489 5.170 1.00 54.25 89 GLU A CA 1
ATOM 740 C C . GLU A 1 89 ? -17.870 15.081 4.332 1.00 54.25 89 GLU A C 1
ATOM 742 O O . GLU A 1 89 ? -18.025 15.211 3.116 1.00 54.25 89 GLU A O 1
ATOM 747 N N . PRO A 1 90 ? -16.663 15.346 4.879 1.00 56.75 90 PRO A N 1
ATOM 748 C CA . PRO A 1 90 ? -15.528 15.826 4.081 1.00 56.75 90 PRO A CA 1
ATOM 749 C C . PRO A 1 90 ? -14.881 14.768 3.169 1.00 56.75 90 PRO 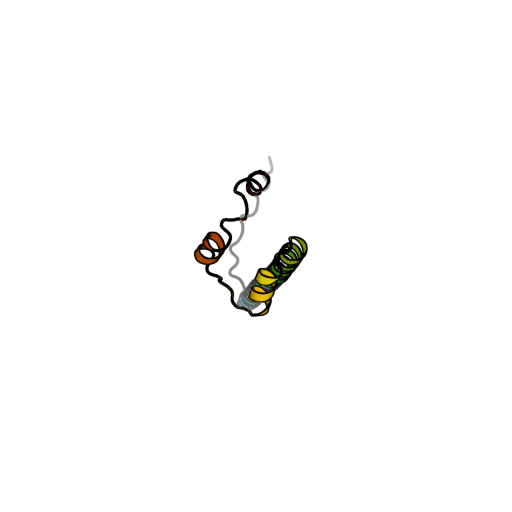A C 1
ATOM 751 O O . PRO A 1 90 ? -14.153 15.133 2.250 1.00 56.75 90 PRO A O 1
ATOM 754 N N . LEU A 1 91 ? -15.119 13.472 3.412 1.00 54.97 91 LEU A N 1
ATOM 755 C CA . LEU A 1 91 ? -14.515 12.355 2.663 1.00 54.97 91 LEU A CA 1
ATOM 756 C C . LEU A 1 91 ? -15.287 11.974 1.384 1.00 54.97 91 LEU A C 1
ATOM 758 O O . LEU A 1 91 ? -14.866 11.070 0.667 1.00 54.97 91 LEU A O 1
ATOM 762 N N . TYR A 1 92 ? -16.402 12.653 1.091 1.00 51.88 92 TYR A N 1
ATOM 763 C CA . TYR A 1 92 ? -17.263 12.397 -0.074 1.00 51.88 92 TYR A CA 1
ATOM 764 C C . TYR A 1 92 ? -17.108 13.416 -1.218 1.00 51.88 92 TYR A C 1
ATOM 766 O O . TYR A 1 92 ? -17.970 13.464 -2.100 1.00 51.88 92 TYR A O 1
ATOM 774 N N . ARG A 1 93 ? -16.044 14.232 -1.228 1.00 52.31 93 ARG A N 1
ATOM 775 C CA . ARG A 1 93 ? -15.806 15.214 -2.299 1.00 52.31 93 ARG A CA 1
ATOM 776 C C . ARG A 1 93 ? -14.737 14.790 -3.296 1.00 52.31 93 ARG A C 1
ATOM 778 O O . ARG A 1 93 ? -13.656 14.354 -2.853 1.00 52.31 93 ARG A O 1
#

pLDDT: mean 72.51, std 14.42, range [40.69, 92.0]

Foldseek 3Di:
DDDDDDDDDPPPPDDPVVVVVVVVVVVVVVVVVVVVVVVVVVVVLVVVCVVCVVVVNNVVSVCVVVVVPPDDVVVVCVVPVVPDPVVCVVVPD

Sequence (93 aa):
MTSKRKPLPTQLRRSISEQLRDSTARAWDLLWRNVRERRLAEIEAKEACDWLRAAGFPQYAQLYEDSQFPINILAVKNDHDFLERDLVEPLYR

Radius of gyration: 26.42 Å; chains: 1; bounding box: 41×33×79 Å

Secondary structure (DSSP, 8-state):
----PPPPPP-----HHHHHHHHHHHHHHHHHHHHHHHHHHHHHHHHHHHHHHHTT-HHHHHHHHTT-PSP-HHHHHHHTTTS-TTSSGGGG-

Organism: Rousettus aegyptiacus (NCBI:txid9407)